Protein AF-A0A813IZ48-F1 (afdb_monomer_lite)

Foldseek 3Di:
DVVV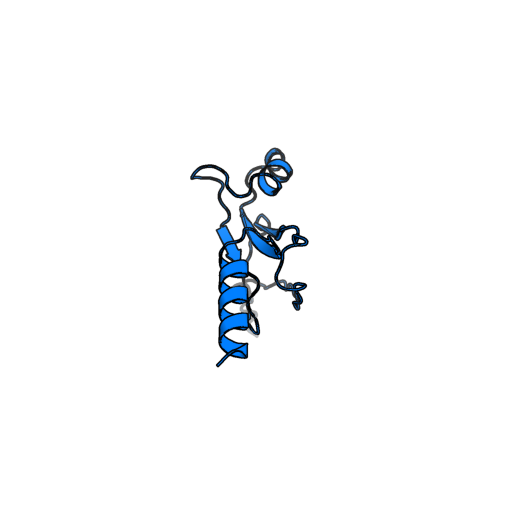VLVVVLVVVQVVCPQFQWKFKWFDDDPVCVVVCLVPCVDPDPGHTPDTGGQDPPDDDDDDDDPRIDIDGTDGHPPRPDDRDDDDDDDDDDDPPPPDPPDD

Structure (mmCIF, N/CA/C/O backbone):
data_AF-A0A813IZ48-F1
#
_entry.id   AF-A0A813IZ48-F1
#
loop_
_atom_site.group_PDB
_atom_site.id
_atom_site.type_symbol
_atom_site.label_atom_id
_atom_site.label_alt_id
_atom_site.label_comp_id
_atom_site.label_asym_id
_atom_site.label_entity_id
_atom_site.label_seq_id
_atom_site.pdbx_PDB_ins_code
_atom_site.Cartn_x
_atom_site.Cartn_y
_atom_site.Cartn_z
_atom_site.occupancy
_atom_site.B_iso_or_equiv
_atom_site.auth_seq_id
_atom_site.auth_comp_id
_atom_site.auth_asym_id
_atom_site.auth_atom_id
_atom_site.pdbx_PDB_model_num
ATOM 1 N N . ALA A 1 1 ? -11.108 -17.830 16.887 1.00 70.56 1 ALA A N 1
ATOM 2 C CA . ALA A 1 1 ? -12.541 -17.554 17.168 1.00 70.56 1 ALA A CA 1
ATOM 3 C C . ALA A 1 1 ? -12.847 -16.055 17.278 1.00 70.56 1 ALA A C 1
ATOM 5 O O . ALA A 1 1 ? -13.519 -15.572 16.390 1.00 70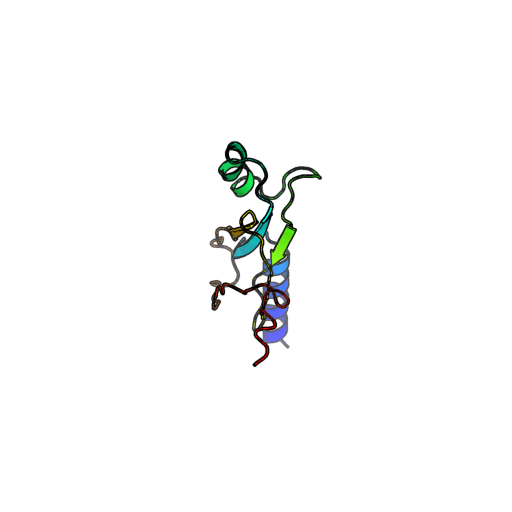.56 1 ALA A O 1
ATOM 6 N N . VAL A 1 2 ? -12.330 -15.295 18.260 1.00 79.12 2 VAL A N 1
ATOM 7 C CA . VAL A 1 2 ? -12.517 -13.815 18.308 1.00 79.12 2 VAL A CA 1
ATOM 8 C C . VAL A 1 2 ? -11.382 -13.053 17.605 1.00 79.12 2 VAL A C 1
ATOM 10 O O . VAL A 1 2 ? -11.623 -12.100 16.873 1.00 79.12 2 VAL A O 1
ATOM 13 N N . GLY A 1 3 ? -10.132 -13.503 17.768 1.00 82.25 3 GLY A N 1
ATOM 14 C CA . GLY A 1 3 ? -8.976 -12.874 17.113 1.00 82.25 3 GLY A CA 1
ATOM 15 C C . GLY A 1 3 ? -9.037 -12.924 15.583 1.00 82.25 3 GLY A C 1
ATOM 16 O O . GLY A 1 3 ? -8.700 -11.945 14.925 1.00 82.25 3 GLY A O 1
ATOM 17 N N . ASP A 1 4 ? -9.530 -14.029 15.018 1.00 86.75 4 ASP A N 1
ATOM 18 C CA . ASP A 1 4 ? -9.691 -14.172 13.564 1.00 86.75 4 ASP A CA 1
ATOM 19 C C . ASP A 1 4 ? -10.764 -13.229 13.013 1.00 86.75 4 ASP A C 1
ATOM 21 O O . ASP A 1 4 ? -10.580 -12.652 11.949 1.00 86.75 4 ASP A O 1
ATOM 25 N N . GLN A 1 5 ? -11.848 -13.009 13.765 1.00 87.12 5 GLN A N 1
ATOM 26 C CA . GLN A 1 5 ? -12.911 -12.073 13.388 1.00 87.12 5 GLN A CA 1
ATOM 27 C C . GLN A 1 5 ? -12.405 -10.627 13.360 1.00 87.12 5 GLN A C 1
ATOM 29 O O . GLN A 1 5 ? -12.705 -9.891 12.426 1.00 87.12 5 GLN A O 1
ATOM 34 N N . LEU A 1 6 ? -11.587 -10.229 14.341 1.00 87.75 6 LEU A N 1
ATOM 35 C CA . LEU A 1 6 ? -10.971 -8.899 14.358 1.00 87.75 6 LEU A CA 1
ATOM 36 C C . LEU A 1 6 ? -10.000 -8.701 13.187 1.00 87.75 6 LEU A C 1
ATOM 38 O O . LEU A 1 6 ? -9.980 -7.628 12.588 1.00 87.75 6 LEU A O 1
ATOM 42 N N . ARG A 1 7 ? -9.221 -9.732 12.828 1.00 88.25 7 ARG A N 1
ATOM 43 C CA . ARG A 1 7 ? -8.345 -9.676 11.645 1.00 88.25 7 ARG A CA 1
ATOM 44 C C . ARG A 1 7 ? -9.138 -9.598 10.345 1.00 88.25 7 ARG A C 1
ATOM 46 O O . ARG A 1 7 ? -8.743 -8.838 9.471 1.00 88.25 7 ARG A O 1
ATOM 53 N N . ALA A 1 8 ? -10.235 -10.344 10.229 1.00 91.88 8 ALA A N 1
ATOM 54 C CA . ALA A 1 8 ? -11.106 -10.297 9.057 1.00 91.88 8 ALA A CA 1
ATOM 55 C C . ALA A 1 8 ? -11.732 -8.905 8.883 1.00 91.88 8 ALA A C 1
ATOM 57 O O . ALA A 1 8 ? -11.594 -8.310 7.821 1.00 91.88 8 ALA A O 1
ATOM 58 N N . ALA A 1 9 ? -12.297 -8.333 9.950 1.00 92.94 9 ALA A N 1
ATOM 59 C CA . ALA A 1 9 ? -12.853 -6.980 9.917 1.00 92.94 9 ALA A CA 1
ATOM 60 C C . ALA A 1 9 ? -11.789 -5.912 9.597 1.00 92.94 9 ALA A C 1
ATOM 62 O O . ALA A 1 9 ? -12.054 -4.958 8.868 1.00 92.94 9 ALA A O 1
ATOM 63 N N . ALA A 1 10 ? -10.563 -6.070 10.115 1.00 93.25 10 ALA A N 1
ATOM 64 C CA . ALA A 1 10 ? -9.452 -5.193 9.753 1.00 93.25 10 ALA A CA 1
ATOM 65 C C . ALA A 1 10 ? -9.081 -5.333 8.268 1.00 93.25 10 ALA A C 1
ATOM 67 O O . ALA A 1 10 ? -8.890 -4.320 7.602 1.00 93.25 10 ALA A O 1
ATOM 68 N N . ALA A 1 11 ? -9.011 -6.560 7.744 1.00 93.44 11 ALA A N 1
ATOM 69 C CA . ALA A 1 11 ? -8.716 -6.823 6.338 1.00 93.44 11 ALA A CA 1
ATOM 70 C C . ALA A 1 11 ? -9.777 -6.220 5.404 1.00 93.44 11 ALA A C 1
ATOM 72 O O . ALA A 1 11 ? -9.414 -5.600 4.410 1.00 93.44 11 ALA A O 1
ATOM 73 N N . GLU A 1 12 ? -11.063 -6.322 5.751 1.00 94.81 12 GLU A N 1
ATOM 74 C CA . GLU A 1 12 ? -12.152 -5.672 5.008 1.00 94.81 12 GLU A CA 1
ATOM 75 C C . GLU A 1 12 ? -12.003 -4.145 4.992 1.00 94.81 12 GLU A C 1
ATOM 77 O O . GLU A 1 12 ? -12.142 -3.524 3.940 1.00 94.81 12 GLU A O 1
ATOM 82 N N . ARG A 1 13 ? -11.639 -3.535 6.129 1.00 95.19 13 ARG A N 1
ATOM 83 C CA . ARG A 1 13 ? -11.380 -2.086 6.209 1.00 95.19 13 ARG A CA 1
ATOM 84 C C . ARG A 1 13 ? -10.203 -1.633 5.352 1.00 95.19 13 ARG A C 1
ATOM 86 O O . ARG A 1 13 ? -10.250 -0.551 4.781 1.00 95.19 13 ARG A O 1
ATOM 93 N N . TRP A 1 14 ? -9.137 -2.426 5.289 1.00 94.94 14 TRP A N 1
ATOM 94 C CA . TRP A 1 14 ? -8.004 -2.133 4.412 1.00 94.94 14 TRP A CA 1
ATOM 95 C C . TRP A 1 14 ? -8.370 -2.312 2.938 1.00 94.94 14 TRP A C 1
ATOM 97 O O . TRP A 1 14 ? -7.952 -1.509 2.108 1.00 94.94 14 TRP A O 1
ATOM 107 N N . ALA A 1 15 ? -9.173 -3.331 2.621 1.00 93.44 15 ALA A N 1
ATOM 108 C CA . ALA A 1 15 ? -9.622 -3.626 1.265 1.00 93.44 15 ALA A CA 1
ATOM 109 C C . ALA A 1 15 ? -10.633 -2.604 0.715 1.00 93.44 15 ALA A C 1
ATOM 111 O O . ALA A 1 15 ? -10.743 -2.478 -0.499 1.00 93.44 15 ALA A O 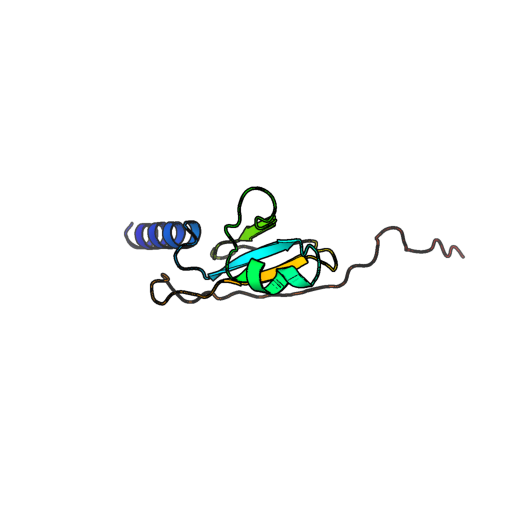1
ATOM 112 N N . SER A 1 16 ? -11.351 -1.865 1.571 1.00 92.88 16 SER A N 1
ATOM 113 C CA . SER A 1 16 ? -12.290 -0.829 1.114 1.00 92.88 16 SER A CA 1
ATOM 114 C C . SER A 1 16 ? -11.610 0.451 0.615 1.00 92.88 16 SER A C 1
ATOM 116 O O . SER A 1 16 ? -12.276 1.299 0.023 1.00 92.88 16 SER A O 1
ATOM 118 N N . GLU A 1 17 ? -10.305 0.619 0.871 1.00 92.44 17 GLU A N 1
ATOM 119 C CA . GLU A 1 17 ? -9.505 1.819 0.565 1.00 92.44 17 GLU A CA 1
ATOM 120 C C . GLU A 1 17 ? -9.957 3.113 1.278 1.00 92.44 17 GLU A C 1
ATOM 122 O O . GLU A 1 17 ? -9.301 4.150 1.167 1.00 92.44 17 GLU A O 1
ATOM 127 N N . GLU A 1 18 ? -11.040 3.082 2.061 1.00 92.62 18 GLU A N 1
ATOM 128 C CA . GLU A 1 18 ? -11.638 4.271 2.689 1.00 92.62 18 GLU A CA 1
ATOM 129 C C . GLU A 1 18 ? -10.765 4.877 3.792 1.00 92.62 18 GLU A C 1
ATOM 131 O O . GLU A 1 18 ? -10.808 6.081 4.044 1.00 92.62 18 GLU A O 1
ATOM 136 N N . VAL A 1 19 ? -9.948 4.050 4.445 1.00 94.94 19 VAL A N 1
ATOM 137 C CA . VAL A 1 19 ? -8.996 4.496 5.473 1.00 94.94 19 VAL A CA 1
ATOM 138 C C . VAL A 1 19 ? -7.653 4.936 4.882 1.00 94.94 19 VAL A C 1
ATOM 140 O O . VAL A 1 19 ? -6.755 5.329 5.631 1.00 94.94 19 VAL A O 1
ATOM 143 N N . GLY A 1 20 ? -7.516 4.887 3.553 1.00 94.62 20 GLY A N 1
ATOM 144 C CA . GLY A 1 20 ? -6.271 5.151 2.847 1.00 94.62 20 GLY A CA 1
ATOM 145 C C . GLY A 1 20 ? -5.180 4.145 3.205 1.00 94.62 20 GLY A C 1
ATOM 146 O O . GLY A 1 20 ? -5.451 2.970 3.451 1.00 94.62 20 GLY A O 1
ATOM 147 N N . GLY A 1 21 ? -3.921 4.585 3.190 1.00 94.38 21 GLY A N 1
ATOM 148 C CA . GLY A 1 21 ? -2.776 3.721 3.475 1.00 94.38 21 GLY A CA 1
ATOM 149 C C . GLY A 1 21 ? -2.511 2.639 2.428 1.00 94.38 21 GLY A C 1
ATOM 150 O O . GLY A 1 21 ? -1.592 1.853 2.622 1.00 94.38 21 GLY A O 1
ATOM 151 N N . PHE A 1 22 ? -3.266 2.570 1.333 1.00 94.19 22 PHE A N 1
ATOM 152 C CA . PHE A 1 22 ? -2.923 1.743 0.181 1.00 94.19 22 PHE A CA 1
ATOM 153 C C . PHE A 1 22 ? -1.826 2.421 -0.644 1.00 94.19 22 PHE A C 1
ATOM 155 O O . PHE A 1 22 ? -1.635 3.640 -0.599 1.00 94.19 22 PHE A O 1
ATOM 162 N N . GLU A 1 23 ? -1.078 1.611 -1.373 1.00 94.31 23 GLU A N 1
ATOM 163 C CA . GLU A 1 23 ? -0.036 2.066 -2.281 1.00 94.31 23 GLU A CA 1
ATOM 164 C C . GLU A 1 23 ? -0.602 2.098 -3.693 1.00 94.31 23 GLU A C 1
ATOM 166 O O . GLU A 1 23 ? -1.132 1.098 -4.167 1.00 94.31 23 GLU A O 1
ATOM 171 N N . SER A 1 24 ? -0.526 3.259 -4.328 1.00 91.75 24 SER A N 1
ATOM 172 C CA . SER A 1 24 ? -1.105 3.523 -5.639 1.00 91.75 24 SER A CA 1
ATOM 173 C C . SER A 1 24 ? 0.007 3.718 -6.652 1.00 91.75 24 SER A C 1
ATOM 175 O O . SER A 1 24 ? 0.982 4.429 -6.380 1.00 91.75 24 SER A O 1
ATOM 177 N N . TYR A 1 25 ? -0.178 3.132 -7.827 1.00 90.00 25 TYR A N 1
ATOM 178 C CA . TYR A 1 25 ? 0.653 3.371 -8.998 1.00 90.00 25 TYR A CA 1
ATOM 179 C C . TYR A 1 25 ? -0.213 3.973 -10.094 1.00 90.00 25 TYR A C 1
ATOM 181 O O . TYR A 1 25 ? -1.278 3.437 -10.389 1.00 90.00 25 TYR A O 1
ATOM 189 N N . LEU A 1 26 ? 0.226 5.083 -10.675 1.00 85.62 26 LEU A N 1
ATOM 190 C CA . LEU A 1 26 ? -0.470 5.763 -11.764 1.00 85.62 26 LEU A CA 1
ATOM 191 C C . LEU A 1 26 ? 0.492 5.918 -12.934 1.00 85.62 26 LEU A C 1
ATOM 193 O O . LEU A 1 26 ? 1.694 6.107 -12.727 1.00 85.62 26 LEU A O 1
ATOM 197 N N . ALA A 1 27 ? -0.038 5.855 -14.149 1.00 80.56 27 ALA A N 1
ATOM 198 C CA . ALA A 1 27 ? 0.687 6.387 -15.287 1.00 80.56 27 ALA A CA 1
ATOM 199 C C . ALA A 1 27 ? 0.750 7.910 -15.114 1.00 80.56 27 ALA A C 1
ATOM 201 O O . ALA A 1 27 ? -0.271 8.531 -14.832 1.00 80.56 27 ALA A O 1
ATOM 202 N N . ALA A 1 28 ? 1.934 8.510 -15.220 1.00 67.56 28 ALA A N 1
ATOM 203 C CA . ALA A 1 28 ? 1.999 9.933 -15.505 1.00 67.56 28 ALA A CA 1
ATOM 204 C C . ALA A 1 28 ? 1.755 10.105 -17.001 1.00 67.56 28 ALA A C 1
ATOM 206 O O . ALA A 1 28 ? 2.636 9.786 -17.811 1.00 67.56 28 ALA A O 1
ATOM 207 N N . ASP A 1 29 ? 0.573 10.601 -17.352 1.00 65.06 29 ASP A N 1
ATOM 208 C CA . ASP A 1 29 ? 0.465 11.447 -18.535 1.00 65.06 29 ASP A CA 1
ATOM 209 C C . ASP A 1 29 ? 0.997 12.860 -18.212 1.00 65.06 29 ASP A C 1
ATOM 211 O O . ASP A 1 29 ? 1.427 13.109 -17.083 1.00 65.06 29 ASP A O 1
ATOM 215 N N . ASP A 1 30 ? 1.121 13.707 -19.238 1.00 54.53 30 ASP A N 1
ATOM 216 C CA . ASP A 1 30 ? 1.878 14.976 -19.277 1.00 54.53 30 ASP A CA 1
ATOM 217 C C . ASP A 1 30 ? 2.022 15.769 -17.947 1.00 54.53 30 ASP A C 1
ATOM 219 O O . ASP A 1 30 ? 1.112 15.875 -17.126 1.00 54.53 30 ASP A O 1
ATOM 223 N N . GLU A 1 31 ? 3.197 16.392 -17.754 1.00 55.09 31 GLU A N 1
ATOM 224 C CA . GLU A 1 31 ? 3.704 16.930 -16.472 1.00 55.09 31 GLU A CA 1
ATOM 225 C C . GLU A 1 31 ? 2.752 17.881 -15.706 1.00 55.09 31 GLU A C 1
ATOM 227 O O . GLU A 1 31 ? 2.841 17.959 -14.475 1.00 55.09 31 GLU A O 1
ATOM 232 N N . GLU A 1 32 ? 1.831 18.574 -16.385 1.00 53.84 32 GLU A N 1
ATOM 233 C CA . GLU A 1 32 ? 0.868 19.505 -15.769 1.00 53.84 32 GLU A CA 1
ATOM 234 C C . GLU A 1 32 ? -0.213 18.810 -14.913 1.00 53.84 32 GLU A C 1
ATOM 236 O O . GLU A 1 32 ? -0.754 19.439 -14.002 1.00 53.84 32 GLU A O 1
ATOM 241 N N . GLU A 1 33 ? -0.482 17.516 -15.115 1.00 53.75 33 GLU A N 1
ATOM 242 C CA . GLU A 1 33 ? -1.619 16.811 -14.490 1.00 53.75 33 GLU A CA 1
ATOM 243 C C . GLU A 1 33 ? -1.262 16.071 -13.181 1.00 53.75 33 GLU A C 1
ATOM 245 O O . GLU A 1 33 ? -2.110 15.534 -12.464 1.00 53.75 33 GLU A O 1
ATOM 250 N N . THR A 1 34 ? 0.020 16.083 -12.809 1.00 54.66 34 THR A N 1
ATOM 251 C CA . THR A 1 34 ? 0.580 15.216 -11.759 1.00 54.66 34 THR A CA 1
ATOM 252 C C . THR A 1 34 ? 0.025 15.493 -10.352 1.00 54.66 34 THR A C 1
ATOM 254 O O . THR A 1 34 ? -0.171 14.564 -9.566 1.00 54.66 34 THR A O 1
ATOM 257 N N . ALA A 1 35 ? -0.220 16.761 -10.000 1.00 56.66 35 ALA A N 1
ATOM 258 C CA . ALA A 1 35 ? -0.727 17.129 -8.672 1.00 56.66 35 ALA A CA 1
ATOM 259 C C . ALA A 1 35 ? -2.239 16.882 -8.539 1.00 56.66 35 ALA A C 1
ATOM 261 O O . ALA A 1 35 ? -2.698 16.403 -7.499 1.00 56.66 35 ALA A O 1
ATOM 262 N N . GLU A 1 36 ? -3.005 17.152 -9.598 1.00 55.47 36 GLU A N 1
ATOM 263 C CA . GLU A 1 36 ? -4.452 16.912 -9.617 1.00 55.47 36 GLU A CA 1
ATOM 264 C C . GLU A 1 36 ? -4.764 15.406 -9.600 1.00 55.47 36 GLU A C 1
ATOM 266 O O . GLU A 1 36 ? -5.654 14.971 -8.862 1.00 55.47 36 GLU A O 1
ATOM 271 N N . ALA A 1 37 ? -3.947 14.587 -10.274 1.00 58.84 37 ALA A N 1
ATOM 272 C CA . ALA A 1 37 ? -4.056 13.126 -10.258 1.00 58.84 37 ALA A CA 1
ATOM 273 C C . ALA A 1 37 ? -3.856 12.501 -8.856 1.00 58.84 37 ALA A C 1
ATOM 275 O O . ALA A 1 37 ? -4.461 11.477 -8.527 1.00 58.84 37 ALA A O 1
ATOM 276 N N . GLN A 1 38 ? -3.046 13.114 -7.980 1.00 55.47 38 GLN A N 1
ATOM 277 C CA . GLN A 1 38 ? -2.854 12.630 -6.600 1.00 55.47 38 GLN A CA 1
ATOM 278 C C . GLN A 1 38 ? -4.050 12.939 -5.6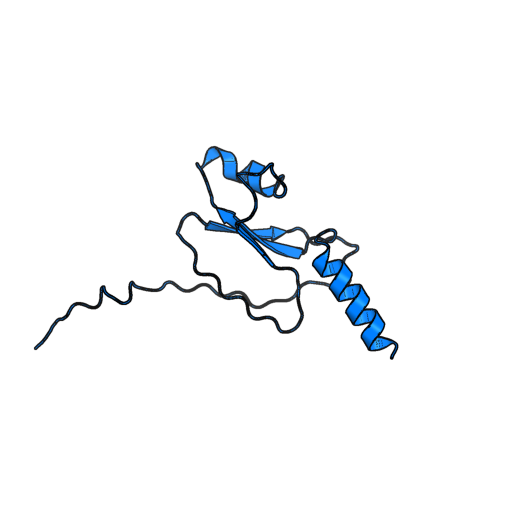81 1.00 55.47 38 GLN A C 1
ATOM 280 O O . GLN A 1 38 ? -4.367 12.158 -4.764 1.00 55.47 38 GLN A O 1
ATOM 285 N N . GLU A 1 39 ? -4.724 14.070 -5.905 1.00 58.69 39 GLU A N 1
ATOM 286 C CA . GLU A 1 39 ? -5.940 14.429 -5.172 1.00 58.69 39 GLU A CA 1
ATOM 287 C C . GLU A 1 39 ? -7.149 13.628 -5.674 1.00 58.69 39 GLU A C 1
ATOM 289 O O . GLU A 1 39 ? -7.894 13.073 -4.855 1.00 58.69 39 GLU A O 1
ATOM 294 N N . VAL A 1 40 ? -7.280 13.464 -6.994 1.00 60.50 40 VAL A N 1
ATOM 295 C CA . VAL A 1 40 ? -8.388 12.775 -7.673 1.00 60.50 40 VAL A CA 1
ATOM 296 C C . VAL A 1 40 ? -7.950 11.394 -8.186 1.00 60.50 40 VAL A C 1
ATOM 298 O O . VAL A 1 40 ? -8.119 11.044 -9.343 1.00 60.50 40 VAL A O 1
ATOM 301 N N . TYR A 1 41 ? -7.449 10.534 -7.294 1.00 61.28 41 TYR A N 1
ATOM 302 C CA . TYR A 1 41 ? -7.057 9.155 -7.650 1.00 61.28 41 TYR A CA 1
ATOM 303 C C . TYR A 1 41 ? -8.235 8.243 -8.075 1.00 61.28 41 TYR A C 1
ATOM 305 O O . TYR A 1 41 ? -8.030 7.085 -8.420 1.00 61.28 41 TYR A O 1
ATOM 313 N N . ARG A 1 42 ? -9.485 8.727 -8.009 1.00 56.56 42 ARG A N 1
ATOM 314 C CA . ARG A 1 42 ? -10.696 8.046 -8.517 1.00 56.56 42 ARG A CA 1
ATOM 315 C C . ARG A 1 42 ? -11.252 8.721 -9.785 1.00 56.56 42 ARG A C 1
ATOM 317 O O . ARG A 1 42 ? -12.466 8.715 -9.985 1.00 56.56 42 ARG A O 1
ATOM 324 N N . GLY A 1 43 ? -10.394 9.356 -10.589 1.00 50.47 43 GLY A N 1
ATOM 325 C CA . GLY A 1 43 ? -10.767 10.023 -11.843 1.00 50.47 43 GLY A CA 1
ATOM 326 C C . GLY A 1 43 ? -11.513 9.114 -12.832 1.00 50.47 43 GLY A C 1
ATOM 327 O O . GLY A 1 43 ? -11.397 7.890 -12.779 1.00 50.47 43 GLY A O 1
ATOM 328 N N . GLN A 1 44 ? -12.336 9.721 -13.698 1.00 45.09 44 GLN A N 1
ATOM 329 C CA . GLN A 1 44 ? -13.211 9.019 -14.647 1.00 45.09 44 GLN A CA 1
ATOM 330 C C . GLN A 1 44 ? -12.414 8.164 -15.639 1.00 45.09 44 GLN A C 1
ATOM 332 O O . GLN A 1 44 ? -11.514 8.696 -16.266 1.00 45.09 44 GLN A O 1
ATOM 337 N N . GLU A 1 45 ? -12.820 6.893 -15.780 1.00 50.56 45 GLU A N 1
ATOM 338 C CA . GLU A 1 45 ? -12.597 5.850 -16.816 1.00 50.56 45 GLU A CA 1
ATOM 339 C C . GLU A 1 45 ? -11.282 5.748 -17.630 1.00 50.56 45 GLU A C 1
ATOM 341 O O . GLU A 1 45 ? -11.029 4.661 -18.143 1.00 50.56 45 GLU A O 1
ATOM 346 N N . ASN A 1 46 ? -10.431 6.772 -17.734 1.00 49.75 46 ASN A N 1
ATOM 347 C CA . ASN A 1 46 ? -9.224 6.785 -18.563 1.00 49.75 46 ASN A CA 1
ATOM 348 C C . ASN A 1 46 ? -7.926 7.178 -17.812 1.00 49.75 46 ASN A C 1
ATOM 350 O O . ASN A 1 46 ? -6.874 6.721 -18.235 1.00 49.75 46 ASN A O 1
ATOM 354 N N . ASP A 1 47 ? -7.998 7.894 -16.675 1.00 58.62 47 ASP A N 1
ATOM 355 C CA . ASP A 1 47 ? -6.834 8.312 -15.841 1.00 58.62 47 ASP A CA 1
ATOM 356 C C . ASP A 1 47 ? -6.812 7.666 -14.442 1.00 58.62 47 ASP A C 1
ATOM 358 O O . ASP A 1 47 ? -6.340 8.220 -13.445 1.00 58.62 47 ASP A O 1
ATOM 362 N N . GLY A 1 48 ? -7.396 6.473 -14.331 1.00 61.72 48 GLY A N 1
ATOM 363 C CA . GLY A 1 48 ? -7.412 5.715 -13.083 1.00 61.72 48 GLY A CA 1
ATOM 364 C C . GLY A 1 48 ? -6.036 5.142 -12.709 1.00 61.72 48 GLY A C 1
ATOM 365 O O . GLY A 1 48 ? -5.150 5.004 -13.555 1.00 61.72 48 GLY A O 1
ATOM 366 N N . PRO A 1 49 ? -5.841 4.739 -11.442 1.00 66.69 49 PRO A N 1
ATOM 367 C CA . PRO A 1 49 ? -4.614 4.084 -11.022 1.00 66.69 49 PRO A CA 1
ATOM 368 C C . PRO A 1 49 ? -4.416 2.762 -11.763 1.00 66.69 49 PRO A C 1
ATOM 370 O O . PRO A 1 49 ? -5.339 1.959 -11.888 1.00 66.69 49 PRO A O 1
ATOM 373 N N . LEU A 1 50 ? -3.176 2.514 -12.195 1.00 81.12 50 LEU A N 1
ATOM 374 C CA . LEU A 1 50 ? -2.754 1.241 -12.780 1.00 81.12 50 LEU A CA 1
ATOM 375 C C . LEU A 1 50 ? -2.979 0.100 -11.786 1.00 81.12 50 LEU A C 1
ATOM 377 O O . LEU A 1 50 ? -3.419 -0.986 -12.160 1.00 81.12 50 LEU A O 1
ATOM 381 N N . VAL A 1 51 ? -2.662 0.347 -10.512 1.00 87.25 51 VAL A N 1
ATOM 382 C CA . VAL A 1 51 ? -2.909 -0.602 -9.427 1.00 87.25 51 VAL A CA 1
ATOM 383 C C . VAL A 1 51 ? -2.943 0.095 -8.066 1.00 87.25 51 VAL A C 1
ATOM 385 O O . VAL A 1 51 ? -2.076 0.915 -7.754 1.00 87.25 51 VAL A O 1
ATOM 388 N N . ASN A 1 52 ? -3.916 -0.304 -7.242 1.00 91.31 52 ASN A N 1
ATOM 389 C CA . ASN A 1 52 ? -3.983 -0.002 -5.815 1.00 91.31 52 ASN A CA 1
ATOM 390 C C . ASN A 1 52 ? -3.690 -1.267 -5.005 1.00 91.31 52 ASN A C 1
ATOM 392 O O . ASN A 1 52 ? -4.329 -2.305 -5.180 1.00 91.31 52 ASN A O 1
ATOM 396 N N . LEU A 1 53 ? -2.724 -1.172 -4.097 1.00 92.94 53 LEU A N 1
ATOM 397 C CA . LEU A 1 53 ? -2.303 -2.255 -3.219 1.00 92.94 53 LEU A CA 1
ATOM 398 C C . LEU A 1 53 ? -2.694 -1.919 -1.773 1.00 92.94 53 LEU A C 1
ATOM 400 O O . LEU A 1 53 ? -2.025 -1.089 -1.137 1.00 92.94 53 LEU A O 1
ATOM 404 N N . PRO A 1 54 ? -3.765 -2.530 -1.230 1.00 93.31 54 PRO A N 1
ATOM 405 C CA . PRO A 1 54 ? -4.156 -2.314 0.157 1.00 93.31 54 PRO A CA 1
ATOM 406 C C . PRO A 1 54 ? -3.082 -2.836 1.120 1.00 93.31 54 PRO A C 1
ATOM 408 O O . PRO A 1 54 ? -2.255 -3.682 0.774 1.00 93.31 54 PRO A O 1
ATOM 411 N N . ALA A 1 55 ? -3.097 -2.346 2.360 1.00 93.19 55 ALA A N 1
ATOM 412 C CA . ALA A 1 55 ? -2.193 -2.846 3.389 1.00 93.19 55 ALA A CA 1
ATOM 413 C C . ALA A 1 55 ? -2.593 -4.276 3.791 1.00 93.19 55 ALA A C 1
ATOM 415 O O . ALA A 1 55 ? -3.639 -4.498 4.402 1.00 93.19 55 ALA A O 1
ATOM 416 N N . VAL A 1 56 ? -1.743 -5.249 3.461 1.00 92.69 56 VAL A N 1
ATOM 417 C CA . VAL A 1 56 ? -1.969 -6.672 3.747 1.00 92.69 56 VAL A CA 1
ATOM 418 C C . VAL A 1 56 ? -0.793 -7.224 4.559 1.00 92.69 56 VAL A C 1
ATOM 420 O O . VAL A 1 56 ? 0.364 -6.950 4.229 1.00 92.69 56 VAL A O 1
ATOM 423 N N . PRO A 1 57 ? -1.039 -8.003 5.629 1.00 93.19 57 PRO A N 1
ATOM 424 C CA . PRO A 1 57 ? 0.041 -8.606 6.400 1.00 93.19 57 PRO A CA 1
ATOM 425 C C . PRO A 1 57 ? 0.798 -9.643 5.563 1.00 93.19 57 PRO A C 1
ATOM 427 O O . PRO A 1 57 ? 0.185 -10.512 4.948 1.00 93.19 57 PRO A O 1
ATOM 430 N N . ASN A 1 58 ? 2.133 -9.601 5.617 1.00 93.94 58 ASN A N 1
ATOM 431 C CA . ASN A 1 58 ? 3.011 -10.579 4.962 1.00 93.94 58 ASN A CA 1
ATOM 432 C C . ASN A 1 58 ? 2.779 -10.708 3.440 1.00 93.94 58 ASN A C 1
ATOM 434 O O . ASN A 1 58 ? 2.811 -11.808 2.890 1.00 93.94 58 ASN A O 1
ATOM 438 N N . ALA A 1 59 ? 2.533 -9.582 2.766 1.00 93.25 59 ALA A N 1
ATOM 439 C CA . ALA A 1 59 ? 2.448 -9.511 1.312 1.00 93.25 59 ALA A CA 1
ATOM 440 C C . ALA A 1 59 ? 3.753 -8.957 0.718 1.00 93.25 59 ALA A C 1
ATOM 442 O O . ALA A 1 59 ? 4.290 -7.963 1.204 1.00 93.25 59 ALA A O 1
ATOM 443 N N . LEU A 1 60 ? 4.241 -9.592 -0.351 1.00 94.81 60 LEU A N 1
ATOM 444 C CA . LEU A 1 60 ? 5.338 -9.086 -1.175 1.00 94.81 60 LEU A CA 1
ATOM 445 C C . LEU A 1 60 ? 4.762 -8.598 -2.503 1.00 94.81 60 LEU A C 1
ATOM 447 O O . LEU A 1 60 ? 4.174 -9.385 -3.243 1.00 94.81 60 LEU A O 1
ATOM 451 N N . CYS A 1 61 ? 4.970 -7.320 -2.807 1.00 92.44 61 CYS A N 1
ATOM 452 C CA . CYS A 1 61 ? 4.533 -6.714 -4.058 1.00 92.44 61 CYS A CA 1
ATOM 453 C C . CYS A 1 61 ? 5.758 -6.331 -4.889 1.00 92.44 61 CYS A C 1
ATOM 455 O O . CYS A 1 61 ? 6.613 -5.576 -4.429 1.00 92.44 61 CYS A O 1
ATOM 457 N N . LEU A 1 62 ? 5.846 -6.866 -6.107 1.00 93.00 62 LEU A N 1
ATOM 458 C CA . LEU A 1 62 ? 6.891 -6.538 -7.073 1.00 93.00 62 LEU A CA 1
ATOM 459 C C . LEU A 1 62 ? 6.238 -5.857 -8.272 1.00 93.00 62 LEU A C 1
ATOM 461 O O . LEU A 1 62 ? 5.346 -6.430 -8.893 1.00 93.00 62 LEU A O 1
ATOM 465 N N . VAL A 1 63 ? 6.685 -4.643 -8.585 1.00 90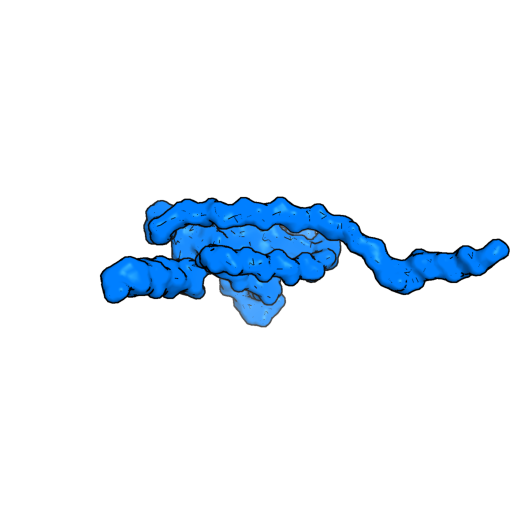.31 63 VAL A N 1
ATOM 466 C CA . VAL A 1 63 ? 6.145 -3.840 -9.688 1.00 90.31 63 VAL A CA 1
ATOM 467 C C . VAL A 1 63 ? 7.295 -3.401 -10.584 1.00 90.31 63 VAL A C 1
ATOM 469 O O . VAL A 1 63 ? 8.201 -2.694 -10.133 1.00 90.31 63 VAL A O 1
ATOM 472 N N . MET A 1 64 ? 7.249 -3.823 -11.848 1.00 89.94 64 MET A N 1
ATOM 473 C CA . MET A 1 64 ? 8.101 -3.286 -12.908 1.00 89.94 64 MET A CA 1
ATOM 474 C C . MET A 1 64 ? 7.505 -1.954 -13.353 1.00 89.94 64 MET A C 1
ATOM 476 O O . MET A 1 64 ? 6.336 -1.896 -13.725 1.00 89.94 64 MET A O 1
ATOM 480 N N . ARG A 1 65 ? 8.291 -0.885 -13.248 1.00 86.50 65 ARG A N 1
ATOM 481 C CA . ARG A 1 65 ? 7.852 0.484 -13.516 1.00 86.50 65 ARG A CA 1
ATOM 482 C C . ARG A 1 65 ? 8.659 1.073 -14.652 1.00 86.50 65 ARG A C 1
ATOM 484 O O . ARG A 1 65 ? 9.872 0.871 -14.701 1.00 86.50 65 ARG A O 1
ATOM 491 N N . ASP A 1 66 ? 7.989 1.833 -15.503 1.00 84.75 66 ASP A N 1
ATOM 492 C CA . ASP A 1 66 ? 8.666 2.755 -16.403 1.00 84.75 66 ASP A CA 1
ATOM 493 C C . ASP A 1 66 ? 9.060 4.048 -15.660 1.00 84.75 66 ASP A C 1
ATOM 495 O O . ASP A 1 66 ? 8.747 4.250 -14.481 1.00 84.75 66 ASP A O 1
ATOM 499 N N . SER A 1 67 ? 9.780 4.934 -16.349 1.00 81.19 67 SER A N 1
ATOM 500 C CA . SER A 1 67 ? 10.221 6.220 -15.798 1.00 81.19 67 SER A CA 1
ATOM 501 C C . SER A 1 67 ? 9.080 7.200 -15.517 1.00 81.19 67 SER A C 1
ATOM 503 O O . SER A 1 67 ? 9.292 8.173 -14.795 1.00 81.19 67 SER A O 1
ATOM 505 N N . LYS A 1 68 ? 7.891 6.953 -16.071 1.00 82.25 68 LYS A N 1
ATOM 506 C CA . LYS A 1 68 ? 6.711 7.810 -15.947 1.00 82.25 68 LYS A CA 1
ATOM 507 C C . LYS A 1 68 ? 5.704 7.273 -14.929 1.00 82.25 68 LYS A C 1
ATOM 509 O O . LYS A 1 68 ? 4.679 7.895 -14.696 1.00 82.25 68 LYS A O 1
ATOM 514 N N . THR A 1 69 ? 5.972 6.144 -14.278 1.00 85.44 69 THR A N 1
ATOM 515 C CA . THR A 1 69 ? 5.050 5.590 -13.288 1.00 85.44 69 THR A CA 1
ATOM 516 C C . THR A 1 69 ? 5.185 6.339 -11.965 1.00 85.44 69 THR A C 1
ATOM 518 O O . THR A 1 69 ? 6.198 6.231 -11.262 1.00 85.44 69 THR A O 1
ATOM 521 N N . LEU A 1 70 ? 4.126 7.043 -11.575 1.00 86.81 70 LEU A N 1
ATOM 522 C CA . LEU A 1 70 ? 4.019 7.673 -10.266 1.00 86.81 70 LEU A CA 1
ATOM 523 C C . LEU A 1 70 ? 3.651 6.636 -9.213 1.00 86.81 70 LEU A C 1
ATOM 525 O O . LEU A 1 70 ? 2.834 5.748 -9.443 1.00 86.81 70 LEU A O 1
ATOM 529 N N . ARG A 1 71 ? 4.250 6.773 -8.030 1.00 90.12 71 ARG A N 1
ATOM 530 C CA . ARG A 1 71 ? 4.012 5.907 -6.874 1.00 90.12 71 ARG A CA 1
ATOM 531 C C . ARG A 1 71 ? 3.800 6.761 -5.637 1.00 90.12 71 ARG A C 1
ATOM 533 O O . ARG A 1 71 ? 4.662 7.572 -5.298 1.00 90.12 71 ARG A O 1
ATOM 540 N N . PHE A 1 72 ? 2.721 6.510 -4.905 1.00 91.00 72 PHE A N 1
ATOM 541 C CA . PHE A 1 72 ? 2.516 7.104 -3.586 1.00 91.00 72 PHE A CA 1
ATOM 542 C C . PHE A 1 72 ? 1.775 6.158 -2.638 1.00 91.00 72 PHE A C 1
ATOM 544 O O . PHE A 1 72 ? 1.092 5.231 -3.064 1.00 91.00 72 PHE A O 1
ATOM 551 N N . VAL A 1 73 ? 1.885 6.416 -1.334 1.00 94.25 73 VAL A N 1
ATOM 552 C CA . VAL A 1 73 ? 1.028 5.799 -0.310 1.00 94.25 73 VAL A CA 1
ATOM 553 C C . VAL A 1 73 ? -0.034 6.817 0.083 1.00 94.25 73 VAL A C 1
ATOM 555 O O . VAL A 1 73 ? 0.305 7.939 0.471 1.00 94.25 73 VAL A O 1
ATOM 558 N N . LYS A 1 74 ? -1.318 6.463 -0.043 1.00 94.44 74 LYS A N 1
ATOM 559 C CA . LYS A 1 74 ? -2.413 7.386 0.287 1.00 94.44 74 LYS A CA 1
ATOM 560 C C . LYS A 1 74 ? -2.384 7.719 1.778 1.00 94.44 74 LYS A C 1
ATOM 562 O O . LYS A 1 74 ? -2.080 6.857 2.603 1.00 94.44 74 LYS A O 1
ATOM 567 N N . TYR A 1 75 ? -2.748 8.958 2.118 1.00 95.38 75 TYR A N 1
ATOM 568 C CA . TYR A 1 75 ? -2.869 9.415 3.503 1.00 95.38 75 TYR A CA 1
ATOM 569 C C . TYR A 1 75 ? -3.623 8.399 4.368 1.00 95.38 75 TYR A C 1
ATOM 571 O O . TYR A 1 75 ? -4.698 7.937 3.990 1.00 95.38 75 TYR A O 1
ATOM 579 N N . LEU A 1 76 ? -3.046 8.066 5.521 1.00 95.88 76 LEU A N 1
ATOM 580 C CA . LEU A 1 76 ? -3.619 7.107 6.450 1.00 95.88 76 LEU A CA 1
ATOM 581 C C . LEU A 1 76 ? -4.561 7.815 7.428 1.00 95.88 76 LEU A C 1
ATOM 583 O O . LEU A 1 76 ? -4.128 8.648 8.227 1.00 95.88 76 LEU A O 1
ATOM 587 N N . SER A 1 77 ? -5.841 7.455 7.378 1.00 96.12 77 SER A N 1
ATOM 588 C CA . SER A 1 77 ? -6.857 7.999 8.277 1.00 96.12 77 SER A CA 1
ATOM 589 C C . SER A 1 77 ? -6.607 7.603 9.734 1.00 96.12 77 SER A C 1
ATOM 591 O O . SER A 1 77 ? -6.131 6.507 10.035 1.00 96.12 77 SER A O 1
ATOM 593 N N . ARG A 1 78 ? -7.038 8.468 10.659 1.00 96.19 78 ARG A N 1
ATOM 594 C CA . ARG A 1 78 ? -7.135 8.149 12.091 1.00 96.19 78 ARG A CA 1
ATOM 595 C C . ARG A 1 78 ? -7.989 6.902 12.356 1.00 96.19 78 ARG A C 1
ATOM 597 O O . ARG A 1 78 ? -7.735 6.204 13.333 1.00 96.19 78 ARG A O 1
ATOM 604 N N . ASP A 1 79 ? -8.979 6.634 11.508 1.00 94.62 79 ASP A N 1
ATOM 605 C CA . ASP A 1 79 ? -9.912 5.512 11.664 1.00 94.62 79 ASP A CA 1
ATOM 606 C C . ASP A 1 79 ? -9.358 4.176 11.141 1.00 94.62 79 ASP A C 1
ATOM 608 O O . ASP A 1 79 ? -10.045 3.146 11.192 1.00 94.62 79 ASP A O 1
ATOM 612 N N . ALA A 1 80 ? -8.116 4.171 10.643 1.00 95.62 80 ALA A N 1
ATOM 613 C CA . ALA A 1 80 ? -7.445 2.957 10.214 1.00 95.62 80 ALA A CA 1
ATOM 614 C C . ALA A 1 80 ? -7.321 1.939 11.367 1.00 95.62 80 ALA A C 1
ATOM 616 O O . ALA A 1 80 ? -7.088 2.323 12.516 1.00 95.62 80 ALA A O 1
ATOM 617 N N . PRO A 1 81 ? -7.424 0.623 11.086 1.00 94.75 81 PRO A N 1
ATOM 618 C CA . PRO A 1 81 ? -7.286 -0.413 12.113 1.00 94.75 81 PRO A CA 1
ATOM 619 C C . PRO A 1 81 ? -5.941 -0.388 12.859 1.00 94.75 81 PRO A C 1
ATOM 621 O O . PRO A 1 81 ? -5.867 -0.822 14.008 1.00 94.75 81 PRO A O 1
ATOM 624 N N . SER A 1 82 ? -4.877 0.080 12.200 1.00 95.06 82 SER A N 1
ATOM 625 C CA . SER A 1 82 ? -3.523 0.216 12.745 1.00 95.06 82 SER A CA 1
ATOM 626 C C . SER A 1 82 ? -2.666 1.122 11.855 1.00 95.06 82 SER A C 1
ATOM 628 O O . SER A 1 82 ? -3.085 1.517 10.769 1.00 95.06 82 SER A O 1
ATOM 630 N N . SER A 1 83 ? -1.424 1.387 12.267 1.00 95.56 83 SER A N 1
ATOM 631 C CA . SER A 1 83 ? -0.403 1.922 11.361 1.00 95.56 83 SER A CA 1
ATOM 632 C C . SER A 1 83 ? -0.078 0.924 10.243 1.00 95.56 83 SER A C 1
ATOM 634 O O . SER A 1 83 ? -0.076 -0.289 10.479 1.00 95.56 83 SER A O 1
ATOM 636 N N . ARG A 1 84 ? 0.250 1.437 9.050 1.00 95.19 84 ARG A N 1
ATOM 637 C CA . ARG A 1 84 ? 0.905 0.665 7.984 1.00 95.19 84 ARG A CA 1
ATOM 638 C C . ARG A 1 84 ? 2.403 0.572 8.276 1.00 95.19 84 ARG A C 1
ATOM 640 O O . ARG A 1 84 ? 3.026 1.571 8.626 1.00 95.19 84 ARG A O 1
ATOM 647 N N . ALA A 1 85 ? 2.961 -0.624 8.128 1.00 94.69 85 ALA A N 1
ATOM 648 C CA . ALA A 1 85 ? 4.390 -0.878 8.231 1.00 94.69 85 ALA A CA 1
ATOM 649 C C . ALA A 1 85 ? 4.807 -1.791 7.076 1.00 94.69 85 ALA A C 1
ATOM 651 O O . ALA A 1 85 ? 4.282 -2.897 6.949 1.00 94.69 85 ALA A O 1
ATOM 652 N N . ASP A 1 86 ? 5.729 -1.320 6.242 1.00 96.06 86 ASP A N 1
ATOM 653 C CA . ASP A 1 86 ? 6.273 -2.065 5.112 1.00 96.06 86 ASP A CA 1
ATOM 654 C C . ASP A 1 86 ? 7.785 -1.842 4.966 1.00 96.06 86 ASP A C 1
ATOM 656 O O . ASP A 1 86 ? 8.399 -1.031 5.664 1.00 96.06 86 ASP A O 1
ATOM 660 N N . ILE A 1 87 ? 8.391 -2.636 4.085 1.00 95.69 87 ILE A N 1
ATOM 661 C CA . ILE A 1 87 ? 9.767 -2.467 3.631 1.00 95.69 87 ILE A CA 1
ATOM 662 C C . ILE A 1 87 ? 9.681 -2.179 2.139 1.00 95.69 87 ILE A C 1
ATOM 664 O O . ILE A 1 87 ? 9.186 -2.999 1.369 1.00 95.69 87 ILE A O 1
ATOM 668 N N . SER A 1 88 ? 10.176 -1.014 1.737 1.00 94.06 88 SER A N 1
ATOM 669 C CA . SER A 1 88 ? 10.180 -0.573 0.347 1.00 94.06 88 SER A CA 1
ATOM 670 C C . SER A 1 88 ? 11.604 -0.572 -0.193 1.00 94.06 88 SER A C 1
ATOM 672 O O . SER A 1 88 ? 12.488 0.053 0.389 1.00 94.06 88 SER A O 1
ATOM 674 N N . ALA A 1 89 ? 11.803 -1.192 -1.352 1.00 94.12 89 ALA A N 1
ATOM 675 C CA . ALA A 1 89 ? 13.058 -1.152 -2.089 1.00 94.12 89 ALA A CA 1
ATOM 676 C C . ALA A 1 89 ? 12.806 -0.824 -3.566 1.00 94.12 89 ALA A C 1
ATOM 678 O O . ALA A 1 89 ? 11.727 -1.070 -4.105 1.00 94.12 89 ALA A O 1
ATOM 679 N N . SER A 1 90 ? 13.785 -0.208 -4.219 1.00 92.25 90 SER A N 1
ATOM 680 C CA . SER A 1 90 ? 13.757 0.086 -5.652 1.00 92.25 90 SER A CA 1
ATOM 681 C C . SER A 1 90 ? 15.111 -0.260 -6.245 1.00 92.25 90 SER A C 1
ATOM 683 O O . SER A 1 90 ? 16.141 0.039 -5.643 1.00 92.25 90 SER A O 1
ATOM 685 N N . TYR A 1 91 ? 15.086 -0.901 -7.407 1.00 91.81 91 TYR A N 1
ATOM 686 C CA . TYR A 1 91 ? 16.267 -1.404 -8.092 1.00 91.81 91 TYR A CA 1
ATOM 687 C C . TYR A 1 91 ? 16.206 -0.965 -9.550 1.00 91.81 91 TYR A C 1
ATOM 689 O O . TYR A 1 91 ? 15.137 -1.015 -10.160 1.00 91.81 91 TYR A O 1
ATOM 697 N N . PHE A 1 92 ? 17.345 -0.543 -10.089 1.00 90.12 92 PHE A N 1
ATOM 698 C CA . PHE A 1 92 ? 17.522 -0.402 -11.529 1.00 90.12 92 PHE A CA 1
ATOM 699 C C . PHE A 1 92 ? 17.860 -1.777 -12.101 1.00 90.12 92 PHE A C 1
ATOM 701 O O . PHE A 1 92 ? 18.621 -2.529 -11.489 1.00 90.12 92 PHE A O 1
ATOM 708 N N . VAL A 1 93 ? 17.246 -2.114 -13.230 1.00 88.56 93 VAL A N 1
ATOM 709 C CA . VAL A 1 93 ? 17.425 -3.393 -13.915 1.00 88.56 93 VAL A CA 1
ATOM 710 C C . VAL A 1 93 ? 17.830 -3.074 -15.344 1.00 88.56 93 VAL A C 1
ATOM 712 O O . VAL A 1 93 ? 17.146 -2.295 -16.007 1.00 88.56 93 VAL A O 1
ATOM 715 N N . ASP A 1 94 ? 18.947 -3.645 -15.781 1.00 86.75 94 ASP A N 1
ATOM 716 C CA . ASP A 1 94 ? 19.404 -3.536 -17.163 1.00 86.75 94 ASP A CA 1
ATOM 717 C C . ASP A 1 94 ? 18.565 -4.439 -18.075 1.00 86.75 94 ASP A C 1
ATOM 719 O O . ASP A 1 94 ? 17.971 -5.426 -17.628 1.00 86.75 94 ASP A O 1
ATOM 723 N N . ASP A 1 95 ? 18.517 -4.107 -19.365 1.00 80.75 95 ASP A N 1
ATOM 724 C CA . ASP A 1 95 ? 17.823 -4.942 -20.338 1.00 80.75 95 ASP A CA 1
ATOM 725 C C . ASP A 1 95 ? 18.515 -6.318 -20.428 1.00 80.75 95 ASP A C 1
ATOM 727 O O . ASP A 1 95 ? 19.730 -6.389 -20.640 1.00 80.75 95 ASP A O 1
ATOM 731 N N . PRO A 1 96 ? 17.778 -7.435 -20.274 1.00 71.94 96 PRO A N 1
ATOM 732 C CA . PRO A 1 96 ? 18.377 -8.768 -20.258 1.00 71.94 96 PRO A CA 1
ATOM 733 C C . PRO A 1 96 ? 19.015 -9.168 -21.602 1.00 71.94 96 PRO A C 1
ATOM 735 O O . PRO A 1 96 ? 19.716 -10.178 -21.646 1.00 71.94 96 PRO A O 1
ATOM 738 N N . GLY A 1 97 ? 18.779 -8.412 -22.682 1.00 67.81 97 GLY A N 1
ATOM 739 C CA . GLY A 1 97 ? 19.354 -8.602 -24.013 1.00 67.81 97 GLY A CA 1
ATOM 740 C C . GLY A 1 97 ? 20.432 -7.584 -24.403 1.00 67.81 97 GLY A C 1
ATOM 741 O O . GLY A 1 97 ? 21.021 -7.732 -25.470 1.00 67.81 97 GLY A O 1
ATOM 742 N N . SER A 1 98 ? 20.735 -6.580 -23.570 1.00 61.38 98 SER A N 1
ATOM 743 C CA . SER A 1 98 ? 21.845 -5.642 -23.821 1.00 61.38 98 SER A CA 1
ATOM 744 C C . SER A 1 98 ? 23.192 -6.136 -23.285 1.00 61.38 98 SER A C 1
ATOM 746 O O . SER A 1 98 ? 24.162 -5.380 -23.262 1.00 61.38 98 SER A O 1
ATOM 748 N N . GLY A 1 99 ? 23.260 -7.392 -22.835 1.00 59.44 99 GLY A N 1
ATOM 749 C CA . GLY A 1 99 ? 24.522 -8.083 -22.628 1.00 59.44 99 GLY A CA 1
ATOM 750 C C . GLY A 1 99 ? 25.164 -8.298 -23.986 1.00 59.44 99 GLY A C 1
ATOM 751 O O . GLY A 1 99 ? 24.783 -9.215 -24.705 1.00 59.44 99 GLY A O 1
ATOM 752 N N . SER A 1 100 ? 26.091 -7.416 -24.347 1.00 59.53 100 SER A N 1
ATOM 753 C CA . SER A 1 100 ? 26.972 -7.608 -25.484 1.00 59.53 100 SER A CA 1
ATOM 754 C C . SER A 1 100 ? 27.500 -9.041 -25.461 1.00 59.53 100 SER A C 1
ATOM 756 O O . SER A 1 100 ? 28.158 -9.443 -24.498 1.00 59.53 100 SER A O 1
ATOM 758 N N . ASP A 1 101 ? 27.235 -9.784 -26.533 1.00 58.31 101 ASP A N 1
ATOM 759 C CA . ASP A 1 101 ? 28.106 -10.853 -27.007 1.00 58.31 101 ASP A CA 1
ATOM 760 C C . ASP A 1 101 ? 29.496 -10.241 -27.283 1.00 58.31 101 ASP A C 1
ATOM 762 O O . ASP A 1 101 ? 29.903 -10.037 -28.424 1.00 58.31 101 ASP A O 1
ATOM 766 N N . GLU A 1 102 ? 30.233 -9.881 -26.232 1.00 53.84 102 GLU A N 1
ATOM 767 C CA . GLU A 1 102 ? 31.685 -9.766 -26.299 1.00 53.84 102 GLU A CA 1
ATOM 768 C C . GLU A 1 102 ? 32.242 -11.182 -26.090 1.00 53.84 102 GLU A C 1
ATOM 770 O O . GLU A 1 102 ? 32.732 -11.557 -25.024 1.00 53.84 102 GLU A O 1
ATOM 775 N N . GLU A 1 103 ? 32.075 -12.006 -27.131 1.00 50.16 103 GLU A N 1
ATOM 776 C CA . GLU A 1 103 ? 32.879 -13.204 -27.359 1.00 50.16 103 GLU A CA 1
ATOM 777 C C . GLU A 1 103 ? 34.362 -12.808 -27.512 1.00 50.16 103 GLU A C 1
ATOM 779 O O . GLU A 1 103 ? 34.689 -12.004 -28.378 1.00 50.16 103 GLU A O 1
ATOM 784 N N . GLN A 1 104 ? 35.215 -13.453 -26.702 1.00 37.59 104 GLN A N 1
ATOM 785 C CA . GLN A 1 104 ? 36.627 -13.840 -26.935 1.00 37.59 104 GLN A CA 1
ATOM 786 C C . GLN A 1 104 ? 37.680 -12.779 -27.300 1.00 37.59 104 GLN A C 1
ATOM 788 O O . GLN A 1 104 ? 37.691 -12.258 -28.435 1.00 37.59 104 GLN A O 1
#

InterPro domains:
  IPR019601 Oxoglutarate/iron-dependent oxygenase, C-terminal degradation domain [PF10637] (9-93)
  IPR043044 TPA1/Ofd1, C-terminal [G3DSA:3.60.130.20] (2-95)
  IPR051842 Ribosomal subunit uS12 prolyl hydroxylase [PTHR12117] (11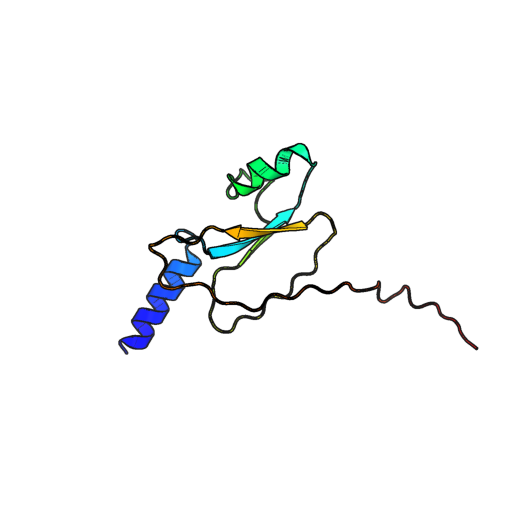-93)

Secondary structure (DSSP, 8-state):
-HHHHHHHHHHHHHHT-TT---EEEEE--SGGGHHHHHH-TT-STTS--SEEE---TT--------TTEEEEE----TTSSS-------------TT-S-----

pLDDT: mean 80.86, std 16.46, range [37.59, 96.19]

Sequence (104 aa):
AVGDQLRAAAAERWASEEVGGFESYLAADDEEETAEAQEVYRGQENDGPLVNLPAVPNALCLVMRDSKTLRFVKYLSRDAPSSRADISASYFVDDPGSGSDEEQ

Radius of gyration: 18.19 Å; chains: 1; bounding box: 50×37×46 Å

Organism: Polarella glacialis (NCBI:txid89957)